Protein AF-A0A955RJG3-F1 (afdb_monomer)

Radius of gyration: 25.92 Å; Cα contacts (8 Å, |Δi|>4): 151; chains: 1; bounding box: 52×35×76 Å

Organism: NCBI:txid2099670

Secondary structure (DSSP, 8-state):
-----------TT-PPPPTT-SIIIIIHHHHHHHHHHHHTTS-----PPPTTEEEETTEEEETTTS--TTSEEEEEEEESS-TTSBPPHHHHHTT-EEEEEEEEETTEE-SSS----SB--S---SPPPP-

Sequence (131 aa):
PEIVVIGWLGNNNNDKMLYGASGMTSAKPWVSEYVQIMGDKIPSTAFTVPDNIISVNGDLAIAGVNVPRYVQTKTALVCVDQPYRLARPIDIAYGKAIEKTYLYFGGRYLGNGSMPTSYCTIPRSGSYPNP

Mean predicted aligned error: 12.7 Å

Foldseek 3Di:
DQDDDDFDDADPVRDDDDPQDDCVRPRVVVSVVVCVVCVVVTDDDDDDDPQQWFADPNDTDGHPPDDDPQKDKDKFWAFPVGNLAGEDPQCVQVVRTDIDIWIDHPNDTGGDDDRRPHHDDDDDDDDRPDD

Solvent-accessible surface area (backbone atoms only — not comparable to full-atom values): 8536 Å² total; per-residue (Å²): 120,91,76,86,86,86,66,83,82,82,49,99,82,73,53,83,67,59,92,82,57,40,65,77,71,44,28,42,57,53,46,51,52,53,47,60,73,47,49,85,77,48,84,87,67,83,83,72,81,59,72,49,57,36,80,54,99,87,45,78,28,41,68,95,77,53,64,61,88,80,51,44,78,45,77,45,51,18,20,70,93,41,77,70,14,27,39,44,74,68,33,48,72,68,68,39,41,40,85,44,80,43,44,30,47,97,91,39,72,57,51,84,76,72,84,51,91,46,64,62,78,80,85,80,88,73,80,76,76,76,132

pLDDT: mean 81.78, std 10.49, range [50.59, 95.56]

Structure (mmCIF, N/CA/C/O backbone):
data_AF-A0A955RJG3-F1
#
_entry.id   AF-A0A955RJG3-F1
#
loop_
_atom_site.group_PDB
_atom_site.id
_atom_site.type_symbol
_atom_site.label_atom_id
_atom_site.label_alt_id
_atom_site.label_comp_id
_atom_site.label_asym_id
_atom_site.label_entity_id
_atom_site.label_seq_id
_atom_site.pdbx_PDB_ins_code
_atom_site.Cartn_x
_atom_site.Cartn_y
_atom_site.Cartn_z
_atom_site.occupancy
_atom_site.B_iso_or_equiv
_atom_site.auth_seq_id
_atom_site.auth_comp_id
_atom_site.auth_asym_id
_atom_site.auth_atom_id
_atom_site.pdbx_PDB_model_num
ATOM 1 N N . PRO A 1 1 ? -2.027 -8.026 6.256 1.00 64.88 1 PRO A N 1
ATOM 2 C CA . PRO A 1 1 ? -2.607 -8.069 7.609 1.00 64.88 1 PRO A CA 1
ATOM 3 C C . PRO A 1 1 ? -3.034 -9.502 7.875 1.00 64.88 1 PRO A C 1
ATOM 5 O O . PRO A 1 1 ? -3.795 -10.070 7.096 1.00 64.88 1 PRO A O 1
ATOM 8 N N . GLU A 1 2 ? -2.478 -10.086 8.923 1.00 79.19 2 GLU A N 1
ATOM 9 C CA . GLU A 1 2 ? -2.515 -11.533 9.136 1.00 79.19 2 GLU A CA 1
ATOM 10 C C . GLU A 1 2 ? -3.716 -11.911 10.006 1.00 79.19 2 GLU A C 1
ATOM 12 O O . GLU A 1 2 ? -4.254 -13.008 9.885 1.00 79.19 2 GLU A O 1
ATOM 17 N N . ILE A 1 3 ? -4.196 -10.960 10.812 1.00 84.62 3 ILE A N 1
ATOM 18 C CA . ILE A 1 3 ? -5.454 -11.040 11.549 1.00 84.62 3 ILE A CA 1
ATOM 19 C C . ILE A 1 3 ? -6.210 -9.720 11.515 1.00 84.62 3 ILE A C 1
ATOM 21 O O . ILE A 1 3 ? -5.628 -8.636 11.503 1.00 84.62 3 ILE A O 1
ATOM 25 N N . VAL A 1 4 ? -7.534 -9.835 11.553 1.00 87.56 4 VAL A N 1
ATOM 26 C CA . VAL A 1 4 ? -8.459 -8.733 11.814 1.00 87.56 4 VAL A CA 1
ATOM 27 C C . VAL A 1 4 ? -9.381 -9.190 12.936 1.00 87.56 4 VAL A C 1
ATOM 29 O O . VAL A 1 4 ? -10.003 -10.246 12.833 1.00 87.56 4 VAL A O 1
ATOM 32 N N . VAL A 1 5 ? -9.453 -8.412 14.014 1.00 90.19 5 VAL A N 1
ATOM 33 C CA . VAL A 1 5 ? -10.280 -8.719 15.187 1.00 90.19 5 VAL A CA 1
ATOM 34 C C . VAL A 1 5 ? -11.333 -7.635 15.329 1.00 90.19 5 VAL A C 1
ATOM 36 O O . VAL A 1 5 ? -11.013 -6.447 15.344 1.00 90.19 5 VAL A O 1
ATOM 39 N N . ILE A 1 6 ? -12.591 -8.052 15.428 1.00 93.38 6 ILE A N 1
ATOM 40 C CA . ILE A 1 6 ? -13.736 -7.159 15.583 1.00 93.38 6 ILE A CA 1
ATOM 41 C C . ILE A 1 6 ? -14.356 -7.438 16.946 1.00 93.38 6 ILE A C 1
ATOM 43 O O . ILE A 1 6 ? -14.728 -8.569 17.245 1.00 93.38 6 ILE A O 1
ATOM 47 N N . GLY A 1 7 ? -14.458 -6.397 17.768 1.00 91.50 7 GLY A N 1
ATOM 48 C CA . GLY A 1 7 ? -15.181 -6.442 19.032 1.00 91.50 7 GLY A CA 1
ATOM 49 C C . GLY A 1 7 ? -16.523 -5.747 18.890 1.00 91.50 7 GLY A C 1
ATOM 50 O O . GLY A 1 7 ? -16.581 -4.594 18.463 1.00 91.50 7 GLY A O 1
ATOM 51 N N . TRP A 1 8 ? -17.587 -6.434 19.286 1.00 91.31 8 TRP A N 1
ATOM 52 C CA . TRP A 1 8 ? -18.910 -5.845 19.432 1.00 91.31 8 TRP A CA 1
ATOM 53 C C . TRP A 1 8 ? -19.350 -5.933 20.889 1.00 91.31 8 TRP A C 1
ATOM 55 O O . TRP A 1 8 ? -19.087 -6.920 21.573 1.00 91.31 8 TRP A O 1
ATOM 65 N N . LEU A 1 9 ? -20.011 -4.880 21.352 1.00 92.25 9 LEU A N 1
ATOM 66 C CA . LEU A 1 9 ? -20.551 -4.772 22.695 1.00 92.25 9 LEU A CA 1
ATOM 67 C C . LEU A 1 9 ? -22.000 -4.313 22.584 1.00 92.25 9 LEU A C 1
ATOM 69 O O . LEU A 1 9 ? -22.268 -3.254 22.016 1.00 92.25 9 LEU A O 1
ATOM 73 N N . GLY A 1 10 ? -22.910 -5.084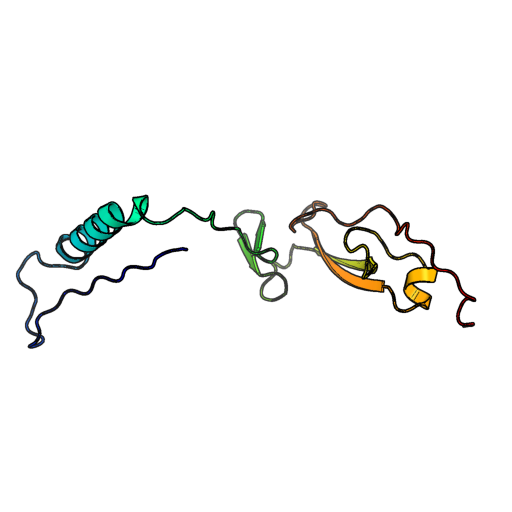 23.164 1.00 92.12 10 GLY A N 1
ATOM 74 C CA . GLY A 1 10 ? -24.320 -4.740 23.234 1.00 92.12 10 GLY A CA 1
ATOM 75 C C . GLY A 1 10 ? -25.093 -5.722 24.102 1.00 92.12 10 GLY A C 1
ATOM 76 O O . GLY A 1 10 ? -24.614 -6.813 24.414 1.00 92.12 10 GLY A O 1
ATOM 77 N N . ASN A 1 11 ? -26.297 -5.319 24.495 1.00 91.88 11 ASN A N 1
ATOM 78 C CA . ASN A 1 11 ? -27.231 -6.189 25.194 1.00 91.88 11 ASN A CA 1
ATOM 79 C C . ASN A 1 11 ? -28.087 -6.951 24.175 1.00 91.88 11 ASN A C 1
ATOM 81 O O . ASN A 1 11 ? -28.578 -6.361 23.214 1.00 91.88 11 ASN A O 1
ATOM 85 N N . ASN A 1 12 ? -28.334 -8.242 24.411 1.00 93.69 12 ASN A N 1
ATOM 86 C CA . ASN A 1 12 ? -29.115 -9.093 23.496 1.00 93.69 12 ASN A CA 1
ATOM 87 C C . ASN A 1 12 ? -30.574 -8.640 23.314 1.00 93.69 12 ASN A C 1
ATOM 89 O O . ASN A 1 12 ? -31.240 -9.056 22.371 1.00 93.69 12 ASN A O 1
ATOM 93 N N . ASN A 1 13 ? -31.078 -7.806 24.222 1.00 95.12 13 ASN A N 1
ATOM 94 C CA . ASN A 1 13 ? -32.429 -7.254 24.201 1.00 95.12 13 ASN A CA 1
ATOM 95 C C . ASN A 1 13 ? -32.490 -5.809 23.668 1.00 95.12 13 ASN A C 1
ATOM 97 O O . ASN A 1 13 ? -33.544 -5.188 23.744 1.00 95.12 13 ASN A O 1
ATOM 101 N N . ASN A 1 14 ? -31.384 -5.276 23.133 1.00 91.25 14 ASN A N 1
ATOM 102 C CA . ASN A 1 14 ? -31.240 -3.882 22.692 1.00 91.25 14 ASN A CA 1
ATOM 103 C C . ASN A 1 14 ? -31.450 -2.826 23.790 1.00 91.25 14 ASN A C 1
ATOM 105 O O . ASN A 1 14 ? -31.600 -1.641 23.480 1.00 91.25 14 ASN A O 1
ATOM 109 N N . ASP A 1 15 ? -31.423 -3.219 25.065 1.00 95.56 15 ASP A N 1
ATOM 110 C CA . ASP A 1 15 ? -31.437 -2.249 26.151 1.00 95.56 15 ASP A CA 1
ATOM 111 C C . ASP A 1 15 ? -30.184 -1.380 26.118 1.00 95.56 15 ASP A C 1
ATOM 113 O O . ASP A 1 15 ? -29.116 -1.766 25.626 1.00 95.56 15 ASP A O 1
ATOM 117 N N . LYS A 1 16 ? -30.309 -0.196 26.717 1.00 92.06 16 LYS A N 1
ATOM 118 C CA . LYS A 1 16 ? -29.189 0.725 26.890 1.00 92.06 16 LYS A CA 1
ATOM 119 C C . LYS A 1 16 ? -28.046 0.031 27.629 1.00 92.06 16 LYS A C 1
ATOM 121 O O . LYS A 1 16 ? -28.256 -0.691 28.602 1.00 92.06 16 LYS A O 1
ATOM 126 N N . MET A 1 17 ? -26.826 0.301 27.181 1.00 93.00 17 MET A N 1
ATOM 127 C CA . MET A 1 17 ? -25.623 -0.121 27.889 1.00 93.00 17 MET A CA 1
ATOM 128 C C . MET A 1 17 ? -25.599 0.457 29.309 1.00 93.00 17 MET A C 1
ATOM 130 O O . MET A 1 17 ? -26.091 1.563 29.551 1.00 93.00 17 MET A O 1
ATOM 134 N N . LEU A 1 18 ? -24.989 -0.282 30.240 1.00 90.00 18 LEU A N 1
ATOM 135 C CA . LEU A 1 18 ? -24.700 0.230 31.578 1.00 90.00 18 LEU A CA 1
ATOM 136 C C . LEU A 1 18 ? -23.860 1.510 31.490 1.00 90.00 18 LEU A C 1
ATOM 138 O O . LEU A 1 18 ? -23.038 1.673 30.585 1.00 90.00 18 LEU A O 1
ATOM 142 N N . TYR A 1 19 ? -24.053 2.417 32.447 1.00 89.19 19 TYR A N 1
ATOM 143 C CA . TYR A 1 19 ? -23.283 3.656 32.505 1.00 89.19 19 TYR A CA 1
ATOM 144 C C . TYR A 1 19 ? -21.777 3.354 32.530 1.00 89.19 19 TYR A C 1
ATOM 146 O O . TYR A 1 19 ? -21.306 2.558 33.339 1.00 89.19 19 TYR A O 1
ATOM 154 N N . GLY A 1 20 ? -21.028 3.979 31.619 1.00 87.19 20 GLY A N 1
ATOM 155 C CA . GLY A 1 20 ? -19.590 3.754 31.457 1.00 87.19 20 GLY A CA 1
ATOM 156 C C . GLY A 1 20 ? -19.207 2.566 30.567 1.00 87.1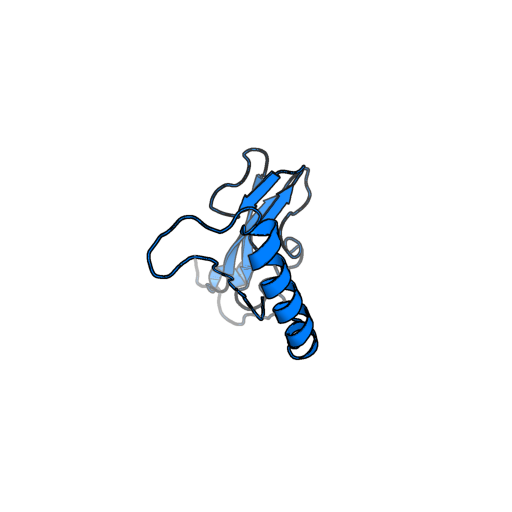9 20 GLY A C 1
ATOM 157 O O . GLY A 1 20 ? -18.031 2.449 30.231 1.00 87.19 20 GLY A O 1
ATOM 158 N N . ALA A 1 21 ? -20.149 1.727 30.123 1.00 90.75 21 ALA A N 1
ATOM 159 C CA . ALA A 1 21 ? -19.884 0.670 29.150 1.00 90.75 21 ALA A CA 1
ATOM 160 C C . ALA A 1 21 ? -19.996 1.221 27.720 1.00 90.75 21 ALA A C 1
ATOM 162 O O . ALA A 1 21 ? -21.057 1.657 27.274 1.00 90.75 21 ALA A O 1
ATOM 163 N N . SER A 1 22 ? -18.878 1.226 26.997 1.00 89.50 22 SER A N 1
ATOM 164 C CA . SER A 1 22 ? -18.793 1.768 25.641 1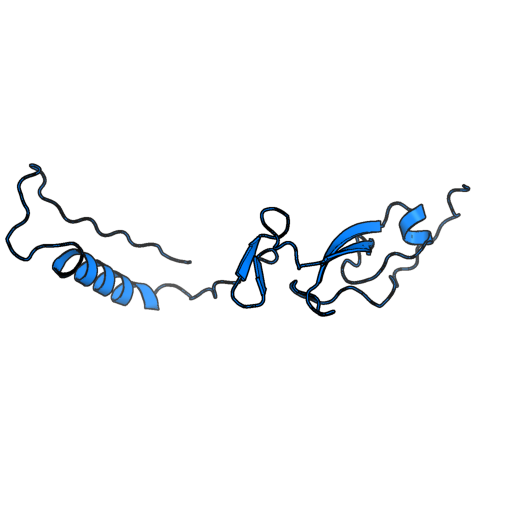.00 89.50 22 SER A CA 1
ATOM 165 C C . SER A 1 22 ? -17.795 0.984 24.798 1.00 89.50 22 SER A C 1
ATOM 167 O O . SER A 1 22 ? -16.993 0.196 25.310 1.00 89.50 22 SER A O 1
ATOM 169 N N . GLY A 1 23 ? -17.772 1.262 23.493 1.00 90.81 23 GLY A N 1
ATOM 170 C CA . GLY A 1 23 ? -16.716 0.748 22.623 1.00 90.81 23 GLY A CA 1
ATOM 171 C C . GLY A 1 23 ? -15.314 1.115 23.128 1.00 90.81 23 GLY A C 1
ATOM 172 O O . GLY A 1 23 ? -14.385 0.321 23.011 1.00 90.81 23 GLY A O 1
ATOM 173 N N . MET A 1 24 ? -15.169 2.282 23.762 1.00 90.06 24 MET A N 1
ATOM 174 C CA . MET A 1 24 ? -13.877 2.789 24.210 1.00 90.06 24 MET A CA 1
ATOM 175 C C . MET A 1 24 ? -13.387 2.152 25.511 1.00 90.06 24 MET A C 1
ATOM 177 O O . MET A 1 24 ? -12.204 1.856 25.655 1.00 90.06 24 MET A O 1
ATOM 181 N N . THR A 1 25 ? -14.304 1.951 26.450 1.00 93.06 25 THR A N 1
ATOM 182 C CA . THR A 1 25 ? -14.018 1.520 27.825 1.00 93.06 25 THR A CA 1
ATOM 183 C C . THR A 1 25 ? -14.192 0.022 28.040 1.00 93.06 25 THR A C 1
ATOM 185 O O . THR A 1 25 ? -13.711 -0.493 29.042 1.00 93.06 25 THR A O 1
ATOM 188 N N . SER A 1 26 ? -14.857 -0.686 27.124 1.00 92.25 26 SER A N 1
ATOM 189 C CA . SER A 1 26 ? -15.143 -2.118 27.284 1.00 92.25 26 SER A CA 1
ATOM 190 C C . SER A 1 26 ? -14.733 -2.933 26.059 1.00 92.25 26 SER A C 1
ATOM 192 O O . SER A 1 26 ? -13.932 -3.855 26.191 1.00 92.25 26 SER A O 1
ATOM 194 N N . ALA A 1 27 ? -15.192 -2.570 24.854 1.00 93.56 27 ALA A N 1
ATOM 195 C CA . ALA A 1 27 ? -14.860 -3.350 23.656 1.00 93.56 27 ALA A CA 1
ATOM 196 C C . ALA A 1 27 ? -13.371 -3.245 23.287 1.00 93.56 27 ALA A C 1
ATOM 198 O O . ALA A 1 27 ? -12.726 -4.262 23.038 1.00 93.56 27 ALA A O 1
ATOM 199 N N . LYS A 1 28 ? -12.794 -2.032 23.287 1.00 94.25 28 LYS A N 1
ATOM 200 C CA . LYS A 1 28 ? -11.373 -1.843 22.960 1.00 94.25 28 LYS A CA 1
ATOM 201 C C . LYS A 1 28 ? -10.447 -2.604 23.911 1.00 94.25 28 LYS A C 1
ATOM 203 O O . LYS A 1 28 ? -9.574 -3.281 23.375 1.00 94.25 28 LYS A O 1
ATOM 208 N N . PRO A 1 29 ? -10.561 -2.513 25.253 1.00 95.06 29 PRO A N 1
ATOM 209 C CA . PRO A 1 29 ? -9.688 -3.274 26.146 1.00 95.06 29 PRO A CA 1
ATOM 210 C C . PRO A 1 29 ? -9.708 -4.771 25.847 1.00 95.06 29 PRO A C 1
ATOM 212 O O . PRO A 1 29 ? -8.645 -5.357 25.684 1.00 95.06 29 PRO A O 1
ATOM 215 N N . TRP A 1 30 ? -10.897 -5.348 25.645 1.00 93.75 30 TRP A N 1
ATOM 216 C CA . TRP A 1 30 ? -11.038 -6.765 25.314 1.00 93.75 30 TRP A CA 1
ATOM 217 C C . TRP A 1 30 ? -10.372 -7.129 23.979 1.00 93.75 30 TRP A C 1
ATOM 219 O O . TRP A 1 30 ? -9.575 -8.062 23.913 1.00 93.75 30 TRP A O 1
ATOM 229 N N . VAL A 1 31 ? -10.634 -6.359 22.913 1.00 95.12 31 VAL A N 1
ATOM 230 C CA . VAL A 1 31 ? -9.988 -6.575 21.603 1.00 95.12 31 VAL A CA 1
ATOM 231 C C . VAL A 1 31 ? -8.473 -6.410 21.712 1.00 95.12 31 VAL A C 1
ATOM 233 O O . VAL A 1 31 ? -7.728 -7.172 21.103 1.00 95.12 31 VAL A O 1
ATOM 236 N N . SER A 1 32 ? -8.011 -5.429 22.488 1.00 93.25 32 SER A N 1
ATOM 237 C CA . SER A 1 32 ? -6.582 -5.149 22.665 1.00 93.25 32 SER A CA 1
ATOM 238 C C . SER A 1 32 ? -5.880 -6.303 23.375 1.00 93.25 32 SER A C 1
ATOM 240 O O . SER A 1 32 ? -4.824 -6.733 22.924 1.00 93.25 32 SER A O 1
ATOM 242 N N . GLU A 1 33 ? -6.480 -6.832 24.442 1.00 94.44 33 GLU A N 1
ATOM 243 C CA . GLU A 1 33 ? -5.971 -7.993 25.176 1.00 94.44 33 GLU A CA 1
ATOM 244 C C . GLU A 1 33 ? -5.939 -9.241 24.286 1.00 94.44 33 GLU A C 1
ATOM 246 O O . GLU A 1 33 ? -4.917 -9.922 24.202 1.00 94.44 33 GLU A O 1
ATOM 251 N N . TYR A 1 34 ? -7.011 -9.498 23.532 1.00 92.75 34 TYR A N 1
ATOM 252 C CA . TYR A 1 34 ? -7.046 -10.605 22.578 1.00 92.75 34 TYR A CA 1
ATOM 253 C C . TYR A 1 34 ? -5.928 -10.495 21.529 1.00 92.75 34 TYR A C 1
ATOM 255 O O . TYR A 1 34 ? -5.218 -11.468 21.268 1.00 92.75 34 TYR A O 1
ATOM 263 N N . VAL A 1 35 ? -5.741 -9.309 20.938 1.00 92.00 35 VAL A N 1
ATOM 264 C CA . VAL A 1 35 ? -4.679 -9.067 19.949 1.00 92.00 35 VAL A CA 1
ATOM 265 C C . VAL A 1 35 ? -3.293 -9.220 20.576 1.00 92.00 35 VAL A C 1
ATOM 267 O O . VAL A 1 35 ? -2.419 -9.777 19.924 1.00 92.00 35 VAL A O 1
ATOM 270 N N . GLN A 1 36 ? -3.081 -8.807 21.829 1.00 90.50 36 GLN A N 1
ATOM 271 C CA . GLN A 1 36 ? -1.812 -9.034 22.535 1.00 90.50 36 GLN A CA 1
ATOM 272 C C . GLN A 1 36 ? -1.522 -10.527 22.730 1.00 90.50 36 GLN A C 1
ATOM 274 O O . GLN A 1 36 ? -0.416 -10.976 22.454 1.00 90.50 36 GLN A O 1
ATOM 279 N N . ILE A 1 37 ? -2.520 -11.316 23.140 1.00 90.94 37 ILE A N 1
ATOM 280 C CA . ILE A 1 37 ? -2.365 -12.765 23.360 1.00 90.94 37 ILE A CA 1
ATOM 281 C C . ILE A 1 37 ? -2.085 -13.514 22.049 1.00 90.94 37 ILE A C 1
ATOM 283 O O . ILE A 1 37 ? -1.377 -14.527 22.036 1.00 90.94 37 ILE A O 1
ATOM 287 N N . MET A 1 38 ? -2.687 -13.059 20.951 1.00 90.06 38 MET A N 1
ATOM 288 C CA . MET A 1 38 ? -2.603 -13.728 19.652 1.00 90.06 38 MET A CA 1
ATOM 289 C C . MET A 1 38 ? -1.486 -13.197 18.754 1.00 90.06 38 MET A C 1
ATOM 291 O O . MET A 1 38 ? -1.039 -13.934 17.879 1.00 90.06 38 MET A O 1
ATOM 295 N N . GLY A 1 39 ? -1.028 -11.962 18.961 1.00 83.94 39 GLY A N 1
ATOM 296 C CA . GLY A 1 39 ? -0.083 -11.274 18.082 1.00 83.94 39 GLY A CA 1
ATOM 297 C C . GLY A 1 39 ? 1.236 -12.022 17.920 1.00 83.94 39 GLY A C 1
ATOM 298 O O . GLY A 1 39 ? 1.680 -12.237 16.798 1.00 83.94 39 GLY A O 1
ATOM 299 N N . ASP A 1 40 ? 1.794 -12.529 19.019 1.00 82.44 40 ASP A N 1
ATOM 300 C CA . ASP A 1 40 ? 3.073 -13.253 19.000 1.00 82.44 40 ASP A CA 1
ATOM 301 C C . ASP A 1 40 ? 2.964 -14.668 18.409 1.00 82.44 40 ASP A C 1
ATOM 303 O O . ASP A 1 40 ? 3.970 -15.315 18.119 1.00 82.44 40 ASP A O 1
ATOM 307 N N . LYS A 1 41 ? 1.740 -15.175 18.220 1.00 88.25 41 LYS A N 1
ATOM 308 C CA . LYS A 1 41 ? 1.493 -16.517 17.672 1.00 88.25 41 LYS A CA 1
ATOM 309 C C . LYS A 1 41 ? 1.428 -16.532 16.148 1.00 88.25 41 LYS A C 1
ATOM 311 O O . LYS A 1 41 ? 1.327 -17.608 15.561 1.00 88.25 41 LYS A O 1
ATOM 316 N N . ILE A 1 42 ? 1.435 -15.365 15.508 1.00 84.69 42 ILE A N 1
ATOM 317 C CA . ILE A 1 42 ? 1.189 -15.221 14.076 1.00 84.69 42 ILE A CA 1
ATOM 318 C C . ILE A 1 42 ? 2.397 -14.519 13.457 1.00 84.69 42 ILE A C 1
ATOM 320 O O . ILE A 1 42 ? 2.684 -13.381 13.826 1.00 84.69 42 ILE A O 1
ATOM 324 N N . PRO A 1 43 ? 3.126 -15.176 12.534 1.00 84.69 43 PRO A N 1
ATOM 325 C CA . PRO A 1 43 ? 4.281 -14.570 11.887 1.00 84.69 43 PRO A CA 1
ATOM 326 C C . PRO A 1 43 ? 3.914 -13.237 11.239 1.00 84.69 43 PRO A C 1
ATOM 328 O O . PRO A 1 43 ? 2.954 -13.157 10.472 1.00 84.69 43 PRO A O 1
ATOM 331 N N . SER A 1 44 ? 4.688 -12.194 11.530 1.00 81.38 44 SER A N 1
ATOM 332 C CA . SER A 1 44 ? 4.440 -10.875 10.964 1.00 81.38 44 SER A CA 1
ATOM 333 C C . SER A 1 44 ? 4.784 -10.862 9.476 1.00 81.38 44 SER A C 1
ATOM 335 O O . SER A 1 44 ? 5.872 -11.262 9.060 1.00 81.38 44 SER A O 1
ATOM 337 N N . THR A 1 45 ? 3.852 -10.372 8.660 1.00 82.50 45 THR A N 1
ATOM 338 C CA . THR A 1 45 ? 4.139 -10.020 7.268 1.00 82.50 45 THR A CA 1
ATOM 339 C C . THR A 1 45 ? 4.096 -8.506 7.160 1.00 82.50 45 THR A C 1
ATOM 341 O O . THR A 1 45 ? 3.113 -7.867 7.534 1.00 82.50 45 THR A O 1
ATOM 344 N N . ALA A 1 46 ? 5.186 -7.905 6.682 1.00 79.88 46 ALA A N 1
ATOM 345 C CA . ALA A 1 46 ? 5.229 -6.463 6.500 1.00 79.88 46 ALA A CA 1
ATOM 346 C C . ALA A 1 46 ? 4.142 -6.037 5.505 1.00 79.88 46 ALA A C 1
ATOM 348 O O . ALA A 1 46 ? 4.031 -6.596 4.412 1.00 79.88 46 ALA A O 1
ATOM 349 N N . PHE A 1 47 ? 3.348 -5.029 5.871 1.00 80.62 47 PHE A N 1
ATOM 350 C CA . PHE A 1 47 ? 2.392 -4.450 4.940 1.00 80.62 47 PHE A CA 1
ATOM 351 C C . PHE A 1 47 ? 3.160 -3.681 3.864 1.00 80.62 47 PHE A C 1
ATOM 353 O O . PHE A 1 47 ? 3.717 -2.614 4.123 1.00 80.62 47 PHE A O 1
ATOM 360 N N . THR A 1 48 ? 3.223 -4.236 2.657 1.00 77.12 48 THR A N 1
ATOM 361 C CA . THR A 1 48 ? 3.857 -3.572 1.521 1.00 77.12 48 THR A CA 1
ATOM 362 C C . THR A 1 48 ? 2.882 -2.599 0.885 1.00 77.12 48 THR A C 1
ATOM 364 O O . THR A 1 48 ? 1.737 -2.953 0.597 1.00 77.12 48 THR A O 1
ATOM 367 N N . VAL A 1 49 ? 3.353 -1.382 0.622 1.00 70.06 49 VAL A N 1
ATOM 368 C CA . VAL A 1 49 ? 2.608 -0.419 -0.187 1.00 70.06 49 VAL A CA 1
ATOM 369 C C . VAL A 1 49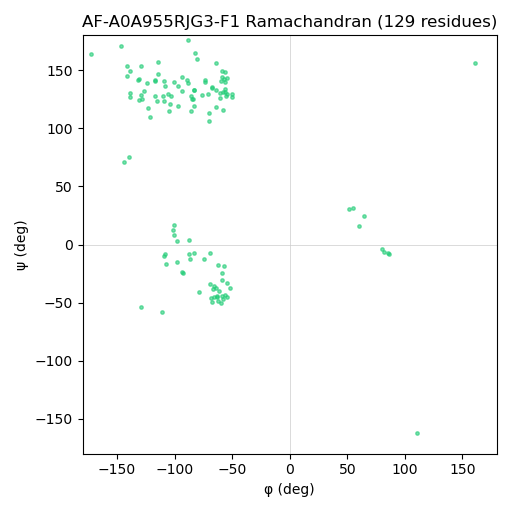 ? 2.399 -1.026 -1.582 1.00 70.06 49 VAL A C 1
ATOM 371 O O . VAL A 1 49 ? 3.381 -1.443 -2.197 1.00 70.06 49 VAL A O 1
ATOM 374 N N . PRO A 1 50 ? 1.157 -1.105 -2.088 1.00 73.00 50 PRO A N 1
ATOM 375 C CA . PRO A 1 50 ? 0.910 -1.568 -3.449 1.00 73.00 50 PRO A CA 1
ATOM 376 C C . PRO A 1 50 ? 1.627 -0.683 -4.477 1.00 73.00 50 PRO A C 1
ATOM 378 O O . PRO A 1 50 ? 1.658 0.536 -4.317 1.00 73.00 50 PRO A O 1
ATOM 381 N N . ASP A 1 51 ? 2.122 -1.272 -5.571 1.00 71.06 51 ASP A N 1
ATOM 382 C CA . ASP A 1 51 ? 2.955 -0.585 -6.581 1.00 71.06 51 ASP A CA 1
ATOM 383 C C . ASP A 1 51 ? 2.307 0.654 -7.227 1.00 71.06 51 ASP A C 1
ATOM 385 O O . ASP A 1 51 ? 2.996 1.500 -7.796 1.00 71.06 51 ASP A O 1
ATOM 389 N N . ASN A 1 52 ? 0.981 0.771 -7.131 1.00 71.69 52 ASN A N 1
ATOM 390 C CA . ASN A 1 52 ? 0.195 1.843 -7.733 1.00 71.69 52 ASN A CA 1
ATOM 391 C C . ASN A 1 52 ? -0.153 2.977 -6.757 1.00 71.69 52 ASN A C 1
ATOM 393 O O . ASN A 1 52 ? -0.880 3.889 -7.146 1.00 71.69 52 ASN A O 1
ATOM 397 N N . ILE A 1 53 ? 0.319 2.940 -5.508 1.00 74.38 53 ILE A N 1
ATOM 398 C CA . ILE A 1 53 ? 0.132 4.055 -4.574 1.00 74.38 53 ILE A CA 1
ATOM 399 C C . ILE A 1 53 ? 1.239 5.086 -4.779 1.00 74.38 53 ILE A C 1
ATOM 401 O O . ILE A 1 53 ? 2.427 4.785 -4.695 1.00 74.3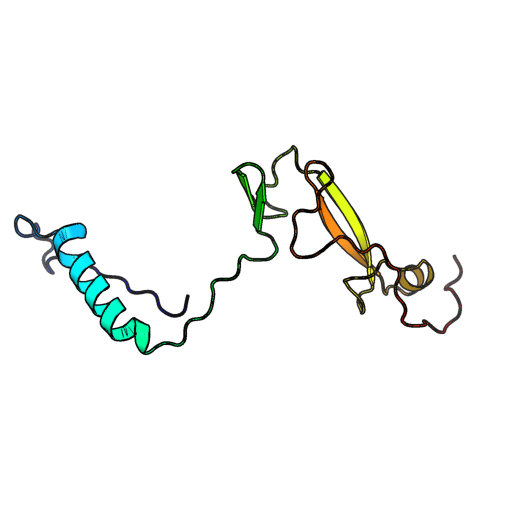8 53 ILE A O 1
ATOM 405 N N . ILE A 1 54 ? 0.829 6.325 -5.020 1.00 74.31 54 ILE A N 1
ATOM 406 C CA . ILE A 1 54 ? 1.693 7.481 -5.225 1.00 74.31 54 ILE A CA 1
ATOM 407 C C . ILE A 1 54 ? 1.539 8.384 -4.007 1.00 74.31 54 ILE A C 1
ATOM 409 O O . ILE A 1 54 ? 0.421 8.758 -3.659 1.00 74.31 54 ILE A O 1
ATOM 413 N N . SER A 1 55 ? 2.657 8.760 -3.389 1.00 74.25 55 SER A N 1
ATOM 414 C CA . SER A 1 55 ? 2.693 9.756 -2.318 1.00 74.25 55 SER A CA 1
ATOM 415 C C . SER A 1 55 ? 3.609 10.899 -2.733 1.00 74.25 55 SER A C 1
ATOM 417 O O . SER A 1 55 ? 4.825 10.716 -2.814 1.00 74.25 55 SER A O 1
ATOM 419 N N . VAL A 1 56 ? 3.046 12.075 -3.007 1.00 74.50 56 VAL A N 1
ATOM 420 C CA . VAL A 1 56 ? 3.805 13.255 -3.450 1.00 74.50 56 VAL A CA 1
ATOM 421 C C . VAL A 1 56 ? 3.280 14.496 -2.755 1.00 74.50 56 VAL A C 1
ATOM 423 O O . VAL A 1 56 ? 2.092 14.766 -2.805 1.00 74.50 56 VAL A O 1
ATOM 426 N N . ASN A 1 57 ? 4.169 15.266 -2.121 1.00 71.62 57 ASN A N 1
ATOM 427 C CA . ASN A 1 57 ? 3.824 16.519 -1.434 1.00 71.62 57 ASN A CA 1
ATOM 428 C C . ASN A 1 57 ? 2.660 16.411 -0.427 1.00 71.62 57 ASN A C 1
ATOM 430 O O . ASN A 1 57 ? 1.941 17.378 -0.206 1.00 71.62 57 ASN A O 1
ATOM 434 N N . GLY A 1 58 ? 2.490 15.246 0.203 1.00 74.00 58 GLY A N 1
ATOM 435 C CA . GLY A 1 58 ? 1.390 14.989 1.138 1.00 74.00 58 GLY A CA 1
ATOM 436 C C . GLY A 1 58 ? 0.095 14.507 0.478 1.00 74.00 58 GLY A C 1
ATOM 437 O O . GLY A 1 58 ? -0.795 14.054 1.192 1.00 74.00 58 GLY A O 1
ATOM 438 N N . ASP A 1 59 ? 0.012 14.514 -0.855 1.00 72.00 59 ASP A N 1
ATOM 439 C CA . ASP A 1 59 ? -1.100 13.918 -1.588 1.00 72.00 59 ASP A CA 1
ATOM 440 C C . ASP A 1 59 ? -0.878 12.413 -1.764 1.00 72.00 59 ASP A C 1
ATOM 442 O O . ASP A 1 59 ? 0.197 11.965 -2.178 1.00 72.00 59 ASP A O 1
ATOM 446 N N . LEU A 1 60 ? -1.929 11.640 -1.481 1.00 74.00 60 LEU A N 1
ATOM 447 C CA . LEU A 1 60 ? -2.005 10.205 -1.738 1.00 74.00 60 LEU A CA 1
ATOM 448 C C . LEU A 1 60 ? -2.915 9.944 -2.933 1.00 74.00 60 LEU A C 1
ATOM 450 O O . LEU A 1 60 ? -4.050 10.417 -2.986 1.00 74.00 60 LEU A O 1
ATOM 454 N N . ALA A 1 61 ? -2.421 9.159 -3.879 1.00 74.12 61 ALA A N 1
ATOM 455 C CA . ALA A 1 61 ? -3.114 8.869 -5.120 1.00 74.12 61 ALA A CA 1
ATOM 456 C C . ALA A 1 61 ? -2.934 7.415 -5.549 1.00 74.12 61 ALA A C 1
ATOM 458 O O . ALA A 1 61 ? -1.932 6.776 -5.236 1.00 74.12 61 ALA A O 1
ATOM 459 N N . ILE A 1 62 ? -3.906 6.910 -6.309 1.00 75.62 62 ILE A N 1
ATOM 460 C CA . ILE A 1 62 ? -3.820 5.611 -6.978 1.00 75.62 62 ILE A CA 1
ATOM 461 C C . ILE A 1 62 ? -3.549 5.876 -8.459 1.00 75.62 62 ILE A C 1
ATOM 463 O O . ILE A 1 62 ? -4.342 6.550 -9.130 1.00 75.62 62 ILE A O 1
ATOM 467 N N . ALA A 1 63 ? -2.434 5.348 -8.964 1.00 71.62 63 ALA A N 1
ATOM 468 C CA . ALA A 1 63 ? -2.072 5.390 -10.373 1.00 71.62 63 ALA A CA 1
ATOM 469 C C . ALA A 1 63 ? -3.242 4.898 -11.240 1.00 71.62 63 ALA A C 1
ATOM 471 O O . ALA A 1 63 ? -3.792 3.826 -11.001 1.00 71.62 63 ALA A O 1
ATOM 472 N N . GLY A 1 64 ? -3.636 5.699 -12.232 1.00 67.81 64 GLY A N 1
ATOM 473 C CA . GLY A 1 64 ? -4.729 5.372 -13.155 1.00 67.81 64 GLY A CA 1
ATOM 474 C C . GLY A 1 64 ? -6.150 5.662 -12.653 1.00 67.81 64 GLY A C 1
ATOM 475 O O . GLY A 1 64 ? -7.074 5.559 -13.451 1.00 67.81 64 GLY A O 1
ATOM 476 N N . VAL A 1 65 ? -6.345 6.060 -11.388 1.00 74.38 65 VAL A N 1
ATOM 477 C CA . VAL A 1 65 ? -7.676 6.424 -10.855 1.00 74.38 65 VAL A CA 1
ATOM 478 C C . VAL A 1 65 ? -7.765 7.916 -10.561 1.00 74.38 65 VAL A C 1
ATOM 480 O O . VAL A 1 65 ? -8.618 8.609 -11.105 1.00 74.38 65 VAL A O 1
ATOM 483 N N . ASN A 1 66 ? -6.885 8.421 -9.696 1.00 71.94 66 ASN A N 1
ATOM 484 C CA . ASN A 1 66 ? -6.941 9.806 -9.239 1.00 71.94 66 ASN A CA 1
ATOM 485 C C . ASN A 1 66 ? -5.527 10.346 -9.051 1.00 71.94 66 ASN A C 1
ATOM 487 O O . ASN A 1 66 ? -5.037 10.488 -7.935 1.00 71.94 66 ASN A O 1
ATOM 491 N N . VAL A 1 67 ? -4.844 10.557 -10.171 1.00 73.69 67 VAL A N 1
ATOM 492 C CA . VAL A 1 67 ? -3.484 11.091 -10.188 1.00 73.69 67 VAL A CA 1
ATOM 493 C C . VAL A 1 67 ? -3.563 12.626 -10.161 1.00 73.69 67 VAL A C 1
ATOM 495 O O . VAL A 1 67 ? -4.275 13.195 -10.994 1.00 73.69 67 VAL A O 1
ATOM 498 N N . PRO A 1 68 ? -2.862 13.323 -9.243 1.00 75.88 68 PRO A N 1
ATOM 499 C CA . PRO A 1 68 ? -2.884 14.779 -9.182 1.00 75.88 68 PRO A CA 1
ATOM 500 C C . PRO A 1 68 ? -2.437 15.399 -10.508 1.00 75.88 68 PRO A C 1
ATOM 502 O O . PRO A 1 68 ? -1.497 14.920 -11.138 1.00 75.88 68 PRO A O 1
ATOM 505 N N . ARG A 1 69 ? -3.068 16.505 -10.922 1.00 80.81 69 ARG A N 1
ATOM 506 C CA . ARG A 1 69 ? -2.835 17.130 -12.244 1.00 80.81 69 ARG A CA 1
ATOM 507 C C . ARG A 1 69 ? -1.386 17.550 -12.505 1.00 80.81 69 ARG A C 1
ATOM 509 O O . ARG A 1 69 ? -0.990 17.690 -13.655 1.00 80.81 69 ARG A O 1
ATOM 516 N N . TYR A 1 70 ? -0.618 17.797 -11.451 1.00 80.69 70 TYR A N 1
ATOM 517 C CA . TYR A 1 70 ? 0.782 18.202 -11.543 1.00 80.69 70 TYR A CA 1
ATOM 518 C C . TYR A 1 70 ? 1.746 17.012 -11.718 1.00 80.69 70 TYR A C 1
ATOM 520 O O . TYR A 1 70 ? 2.944 17.219 -11.917 1.00 80.69 70 TYR A O 1
ATOM 528 N N . VAL A 1 71 ? 1.255 15.770 -11.624 1.00 80.25 71 VAL A N 1
ATOM 529 C CA . VAL A 1 71 ? 2.030 14.558 -11.904 1.00 80.25 71 VAL A CA 1
ATOM 530 C C . VAL A 1 71 ? 1.997 14.295 -13.406 1.00 80.25 71 VAL A C 1
ATOM 532 O O . VAL A 1 71 ? 0.939 14.200 -14.022 1.00 80.25 71 VAL A O 1
ATOM 535 N N . GLN A 1 72 ? 3.175 14.167 -14.001 1.00 81.31 72 GLN A N 1
ATOM 536 C CA . GLN A 1 72 ? 3.344 13.888 -15.421 1.00 81.31 72 GLN A CA 1
ATOM 537 C C . GLN A 1 72 ? 3.366 12.380 -15.667 1.00 81.31 72 GLN A C 1
ATOM 539 O O . GLN A 1 72 ? 3.977 11.627 -14.909 1.00 81.31 72 GLN A O 1
ATOM 544 N N . THR A 1 73 ? 2.756 11.935 -16.760 1.00 80.00 73 THR A N 1
ATOM 545 C CA . THR A 1 73 ? 2.869 10.561 -17.255 1.00 80.00 73 THR A CA 1
ATOM 546 C C . THR A 1 73 ? 3.873 10.513 -18.406 1.00 80.00 73 THR A C 1
ATOM 548 O O . THR A 1 73 ? 3.919 11.404 -19.253 1.00 80.00 73 THR A O 1
ATOM 551 N N . LYS A 1 74 ? 4.696 9.467 -18.452 1.00 81.56 74 LYS A N 1
ATOM 552 C CA . LYS A 1 74 ? 5.529 9.129 -19.610 1.00 81.56 74 LYS A CA 1
ATOM 553 C C . LYS A 1 74 ? 5.314 7.670 -19.952 1.00 81.56 74 LYS A C 1
ATOM 555 O O . LYS A 1 74 ? 5.431 6.825 -19.071 1.00 81.56 74 LYS A O 1
ATOM 560 N N . THR A 1 75 ? 5.013 7.367 -21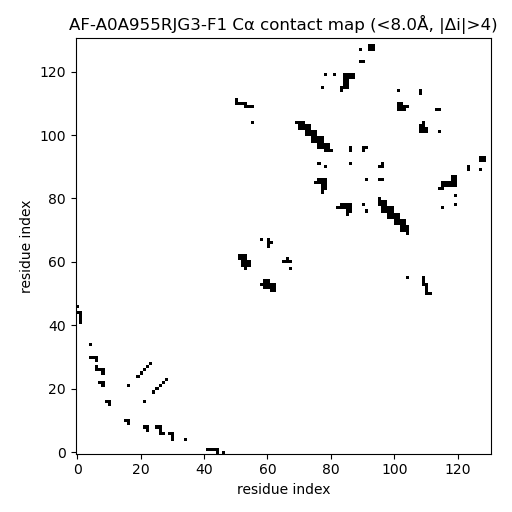.203 1.00 84.31 75 THR A N 1
ATOM 561 C CA . THR A 1 75 ? 4.929 5.983 -21.667 1.00 84.31 75 THR A CA 1
ATOM 562 C C . THR A 1 75 ? 6.265 5.553 -22.256 1.00 84.31 75 THR A C 1
ATOM 564 O O . THR A 1 75 ? 6.997 6.355 -22.840 1.00 84.31 75 THR A O 1
ATOM 567 N N . ALA A 1 76 ? 6.624 4.290 -22.052 1.00 86.50 76 ALA A N 1
ATOM 568 C CA . ALA A 1 76 ? 7.781 3.685 -22.689 1.00 86.50 76 ALA A CA 1
ATOM 569 C C . ALA A 1 76 ? 7.477 2.244 -23.086 1.00 86.50 76 ALA A C 1
ATOM 571 O O . ALA A 1 76 ? 6.773 1.523 -22.377 1.00 86.50 76 ALA A O 1
ATOM 572 N N . LEU A 1 77 ? 8.043 1.824 -24.214 1.00 89.81 77 LEU A N 1
ATOM 573 C CA . LEU A 1 77 ? 7.996 0.440 -24.659 1.00 89.81 77 LEU A CA 1
ATOM 574 C C . LEU A 1 77 ? 9.113 -0.337 -23.960 1.00 89.81 77 LEU A C 1
ATOM 576 O O . LEU A 1 77 ? 10.295 -0.026 -24.122 1.00 89.81 77 LEU A O 1
ATOM 580 N N . VAL A 1 78 ? 8.739 -1.348 -23.183 1.00 90.94 78 VAL A N 1
ATOM 581 C CA . VAL A 1 78 ? 9.668 -2.257 -22.497 1.00 90.94 78 VAL A CA 1
ATOM 582 C C . VAL A 1 78 ? 9.534 -3.665 -23.046 1.00 90.94 78 VAL A C 1
ATOM 584 O O . VAL A 1 78 ? 8.504 -4.014 -23.615 1.00 90.94 78 VAL A O 1
ATOM 587 N N . CYS A 1 79 ? 10.562 -4.495 -22.896 1.00 90.06 79 CYS A N 1
ATOM 588 C CA . CYS A 1 79 ? 10.433 -5.884 -23.324 1.00 90.06 79 CYS A CA 1
ATOM 589 C C . CYS A 1 79 ? 9.547 -6.684 -22.377 1.00 90.06 79 CYS A C 1
ATOM 591 O O . CYS A 1 79 ? 9.696 -6.594 -21.160 1.00 90.06 79 CYS A O 1
ATOM 593 N N . VAL A 1 80 ? 8.718 -7.556 -22.950 1.00 88.31 80 VAL A N 1
ATOM 594 C CA . VAL A 1 80 ? 7.889 -8.511 -22.195 1.00 88.31 80 VAL A CA 1
ATOM 595 C C . VAL A 1 80 ? 8.757 -9.385 -21.278 1.00 88.31 80 VAL A C 1
ATOM 597 O O . VAL A 1 80 ? 8.454 -9.544 -20.100 1.00 88.31 80 VAL A O 1
ATOM 600 N N . ASP A 1 81 ? 9.890 -9.870 -21.795 1.00 86.44 81 ASP A N 1
ATOM 601 C CA . ASP A 1 81 ? 10.786 -10.791 -21.076 1.00 86.44 81 ASP A CA 1
ATOM 602 C C . ASP A 1 81 ? 11.820 -10.063 -20.184 1.00 86.44 81 ASP A C 1
ATOM 604 O O . ASP A 1 81 ? 12.513 -10.685 -19.380 1.00 86.44 81 ASP A O 1
ATOM 608 N N . GLN A 1 82 ? 11.968 -8.741 -20.341 1.00 84.88 82 GLN A N 1
ATOM 609 C CA . GLN A 1 82 ? 12.889 -7.897 -19.567 1.00 84.88 82 GLN A CA 1
ATOM 610 C C . GLN A 1 82 ? 12.196 -6.565 -19.217 1.00 84.88 82 GLN A C 1
ATOM 612 O O . GLN A 1 82 ? 12.522 -5.531 -19.804 1.00 84.88 82 GLN A O 1
ATOM 617 N N . PRO A 1 83 ? 11.258 -6.554 -18.248 1.00 81.44 83 PRO A N 1
ATOM 618 C CA . PRO A 1 83 ? 10.365 -5.413 -17.988 1.00 81.44 83 PRO A CA 1
ATOM 619 C C . PRO A 1 83 ? 11.068 -4.174 -17.405 1.00 81.44 83 PRO A C 1
ATOM 621 O O . PRO A 1 83 ? 10.461 -3.114 -17.251 1.00 81.44 83 PRO A O 1
ATOM 624 N N . TYR A 1 84 ? 12.350 -4.307 -17.069 1.00 83.44 84 TYR A N 1
ATOM 625 C CA . TYR A 1 84 ? 13.243 -3.250 -16.592 1.00 83.44 84 TYR A CA 1
ATOM 626 C C . TYR A 1 84 ? 14.193 -2.735 -17.691 1.00 83.44 84 TYR A C 1
ATOM 628 O O . TYR A 1 84 ? 15.157 -2.032 -17.390 1.00 83.44 84 TYR A O 1
ATOM 636 N N . ARG A 1 85 ? 13.946 -3.083 -18.963 1.00 88.19 85 ARG A N 1
ATOM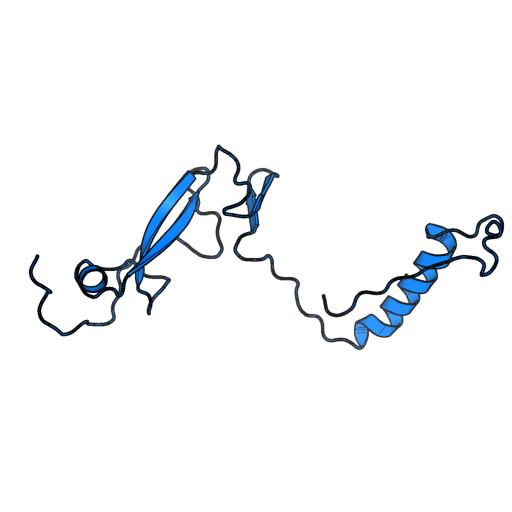 637 C CA . ARG A 1 85 ? 14.734 -2.659 -20.131 1.00 88.19 85 ARG A CA 1
ATOM 638 C C . ARG A 1 85 ? 13.834 -2.119 -21.243 1.00 88.19 85 ARG A C 1
ATOM 640 O O . ARG A 1 85 ? 12.752 -2.647 -21.486 1.00 88.19 85 ARG A O 1
ATOM 647 N N . LEU A 1 86 ? 14.305 -1.079 -21.928 1.00 89.38 86 LEU A N 1
ATOM 648 C CA . LEU A 1 86 ? 13.646 -0.494 -23.095 1.00 89.38 86 LEU A CA 1
ATOM 649 C C . LEU A 1 86 ? 13.671 -1.475 -24.270 1.00 89.38 86 LEU A C 1
ATOM 651 O O . LEU A 1 86 ? 14.708 -2.076 -24.570 1.00 89.38 86 LEU A O 1
ATOM 655 N N . ALA A 1 87 ? 12.539 -1.603 -24.956 1.00 90.94 87 ALA A N 1
ATOM 656 C CA . ALA A 1 87 ? 12.436 -2.398 -26.168 1.00 90.94 87 ALA A CA 1
ATOM 657 C C . ALA A 1 87 ? 13.248 -1.755 -27.301 1.00 90.94 87 ALA A C 1
ATO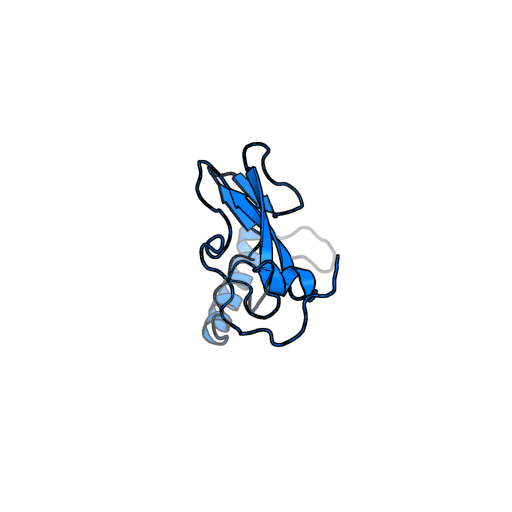M 659 O O . ALA A 1 87 ? 13.188 -0.545 -27.524 1.00 90.94 87 ALA A O 1
ATOM 660 N N . ARG A 1 88 ? 14.017 -2.567 -28.032 1.00 89.62 88 ARG A N 1
ATOM 661 C CA . ARG A 1 88 ? 14.686 -2.123 -29.264 1.00 89.62 88 ARG A CA 1
ATOM 662 C C . ARG A 1 88 ? 13.700 -2.191 -30.435 1.00 89.62 88 ARG A C 1
ATOM 664 O O . ARG A 1 88 ? 12.716 -2.925 -30.344 1.00 89.62 88 ARG A O 1
ATOM 671 N N . PRO A 1 89 ? 13.996 -1.552 -31.581 1.00 88.94 89 PRO A N 1
ATOM 672 C CA . PRO A 1 89 ? 13.159 -1.664 -32.777 1.00 88.94 89 PRO A CA 1
ATOM 673 C C . PRO A 1 89 ? 12.867 -3.113 -33.193 1.00 88.94 89 PRO A C 1
ATOM 675 O O . PRO A 1 89 ? 11.742 -3.424 -33.568 1.00 88.94 89 PRO A O 1
ATOM 678 N N . ILE A 1 90 ? 13.845 -4.018 -33.056 1.00 84.44 90 ILE A N 1
ATOM 679 C CA . ILE A 1 90 ? 13.641 -5.447 -33.333 1.00 84.44 90 ILE A CA 1
ATOM 680 C C . ILE A 1 90 ? 12.669 -6.101 -32.342 1.00 84.44 90 ILE A C 1
ATOM 682 O O . ILE A 1 90 ? 11.837 -6.901 -32.743 1.00 84.44 90 ILE A O 1
ATOM 686 N N . ASP A 1 91 ? 12.705 -5.741 -31.058 1.00 86.19 91 ASP A N 1
ATOM 687 C CA . ASP A 1 91 ? 11.773 -6.296 -30.071 1.00 86.19 91 ASP A CA 1
ATOM 688 C C . ASP A 1 91 ? 10.339 -5.795 -30.324 1.00 86.19 91 ASP A C 1
ATOM 690 O O . ASP A 1 91 ? 9.385 -6.548 -30.146 1.00 86.19 91 ASP A O 1
ATOM 694 N N . ILE A 1 92 ? 10.190 -4.554 -30.800 1.00 87.69 92 ILE A N 1
ATOM 695 C CA . ILE A 1 92 ? 8.900 -3.978 -31.207 1.00 87.69 92 ILE A CA 1
ATOM 696 C C . ILE A 1 92 ? 8.362 -4.696 -32.451 1.00 87.69 92 ILE A C 1
ATOM 698 O O . ILE A 1 92 ? 7.228 -5.167 -32.436 1.00 87.69 92 ILE A O 1
ATOM 702 N N . ALA A 1 93 ? 9.187 -4.849 -33.492 1.00 86.12 93 ALA A N 1
ATOM 703 C CA . ALA A 1 93 ? 8.805 -5.516 -34.740 1.00 86.12 93 ALA A CA 1
ATOM 704 C C . ALA A 1 93 ? 8.361 -6.974 -34.527 1.00 86.12 93 ALA A C 1
ATOM 706 O O . ALA A 1 93 ? 7.502 -7.480 -35.240 1.00 86.12 93 ALA A O 1
ATOM 707 N N . TYR A 1 94 ? 8.913 -7.638 -33.511 1.00 85.69 94 TYR A N 1
ATOM 708 C CA . TYR A 1 94 ? 8.579 -9.013 -33.140 1.00 85.69 94 TYR A CA 1
ATOM 709 C C . TYR A 1 94 ? 7.394 -9.139 -32.168 1.00 85.69 94 TYR A C 1
ATOM 711 O O . TYR A 1 94 ? 7.112 -10.240 -31.690 1.00 85.69 94 TYR A O 1
ATOM 719 N N . GLY A 1 95 ? 6.728 -8.035 -31.814 1.00 86.88 95 GLY A N 1
ATOM 720 C CA . GLY A 1 95 ? 5.639 -8.046 -30.833 1.00 86.88 95 GLY A CA 1
ATOM 721 C C . GLY A 1 95 ? 6.097 -8.446 -29.425 1.00 86.88 95 GLY A C 1
ATOM 722 O O . GLY A 1 95 ? 5.318 -8.965 -28.631 1.00 86.88 95 GLY A O 1
ATOM 723 N N . LYS A 1 96 ? 7.381 -8.243 -29.109 1.00 88.44 96 LYS A N 1
ATOM 724 C CA . LYS A 1 96 ? 7.991 -8.516 -27.796 1.00 88.44 96 LYS A CA 1
ATOM 725 C C . LYS A 1 96 ? 8.148 -7.254 -26.948 1.00 88.44 96 LYS A C 1
ATOM 727 O O . LYS A 1 96 ? 8.883 -7.272 -25.959 1.00 88.44 96 LYS A O 1
ATOM 732 N N . ALA A 1 97 ? 7.439 -6.189 -27.311 1.00 90.69 97 ALA A N 1
ATOM 733 C CA . ALA A 1 97 ? 7.357 -4.943 -26.567 1.00 90.69 97 ALA A CA 1
ATOM 734 C C . ALA A 1 97 ? 5.966 -4.772 -25.940 1.00 90.69 97 ALA A C 1
ATOM 736 O O . ALA A 1 97 ? 4.957 -5.085 -26.566 1.00 90.69 97 ALA A O 1
ATOM 737 N N . ILE A 1 98 ? 5.924 -4.248 -24.718 1.00 91.31 98 ILE A N 1
ATOM 738 C CA . ILE A 1 98 ? 4.708 -3.842 -24.014 1.00 91.31 98 ILE A CA 1
ATOM 739 C C . ILE A 1 98 ? 4.830 -2.373 -23.611 1.00 91.31 98 ILE A C 1
ATOM 741 O O . ILE A 1 98 ? 5.898 -1.920 -23.190 1.00 91.31 98 ILE A O 1
ATOM 745 N N . GLU A 1 99 ? 3.745 -1.619 -23.759 1.00 88.44 99 GLU A N 1
ATOM 746 C CA . GLU A 1 99 ? 3.685 -0.235 -23.297 1.00 88.44 99 GLU A CA 1
ATOM 747 C C . GLU A 1 99 ? 3.516 -0.195 -21.778 1.00 88.44 99 GLU A C 1
ATOM 749 O O . GLU A 1 99 ? 2.639 -0.847 -21.209 1.00 88.44 99 GLU A O 1
ATOM 754 N N . LYS A 1 100 ? 4.373 0.578 -21.112 1.00 83.25 100 LYS A N 1
ATOM 755 C CA . LYS A 1 100 ? 4.312 0.811 -19.673 1.00 83.25 100 LYS A CA 1
ATOM 756 C C . LYS A 1 100 ? 4.301 2.306 -19.390 1.00 83.25 100 LYS A C 1
ATOM 758 O O . LYS A 1 100 ? 5.119 3.057 -19.921 1.00 83.25 100 LYS A O 1
ATOM 763 N N . THR A 1 101 ? 3.383 2.729 -18.529 1.00 81.31 101 THR A N 1
ATOM 764 C CA . THR A 1 101 ? 3.247 4.123 -18.097 1.00 81.31 101 THR A CA 1
ATOM 765 C C . THR A 1 101 ? 4.027 4.357 -16.810 1.00 81.31 101 THR A C 1
ATOM 767 O O . THR A 1 101 ? 3.906 3.604 -15.846 1.00 81.31 101 THR A O 1
ATOM 770 N N . TYR A 1 102 ? 4.808 5.431 -16.791 1.00 79.69 102 TYR A N 1
ATOM 771 C CA . TYR A 1 102 ? 5.649 5.875 -15.689 1.00 79.69 102 TYR A CA 1
ATOM 772 C C . TYR A 1 102 ? 5.176 7.244 -15.201 1.00 79.69 102 TYR A C 1
ATOM 774 O O . TYR A 1 102 ? 4.815 8.104 -16.003 1.00 79.69 102 TYR A O 1
ATOM 782 N N . LEU A 1 103 ? 5.191 7.456 -13.887 1.00 79.50 103 LEU A N 1
ATOM 783 C CA . LEU A 1 103 ? 4.696 8.679 -13.255 1.00 79.50 103 LEU A CA 1
ATOM 784 C C . LEU A 1 103 ? 5.846 9.525 -12.719 1.00 79.50 103 LEU A C 1
ATOM 786 O O . LEU A 1 103 ? 6.768 8.996 -12.099 1.00 79.50 103 LEU A O 1
ATOM 790 N N . TYR A 1 104 ? 5.777 10.834 -12.950 1.00 77.44 104 TYR A N 1
ATOM 791 C CA . TYR A 1 104 ? 6.835 11.792 -12.657 1.00 77.44 104 TYR A CA 1
ATOM 792 C C . TYR A 1 104 ? 6.321 13.016 -11.902 1.00 77.44 104 TYR A C 1
ATOM 794 O O . TYR A 1 104 ? 5.277 13.572 -12.234 1.00 77.44 104 TYR A O 1
ATOM 802 N N . PHE A 1 105 ? 7.116 13.508 -10.956 1.00 78.62 105 PHE A N 1
ATOM 803 C CA . PHE A 1 105 ? 6.927 14.809 -10.318 1.00 78.62 105 PHE A CA 1
ATOM 804 C C . PHE A 1 105 ? 8.269 15.515 -10.136 1.00 78.62 105 PHE A C 1
ATOM 806 O O . PHE A 1 105 ? 9.224 14.910 -9.654 1.00 78.62 105 PHE A O 1
ATOM 813 N N . GLY A 1 106 ? 8.368 16.781 -10.555 1.00 73.31 106 GLY A N 1
ATOM 814 C CA . GLY A 1 106 ? 9.618 17.549 -10.455 1.00 73.31 106 GLY A CA 1
ATOM 815 C C . GLY A 1 106 ? 10.818 16.865 -11.129 1.00 73.31 106 GLY A C 1
ATOM 816 O O . GLY A 1 106 ? 11.936 16.961 -10.639 1.00 73.31 106 GLY A O 1
ATOM 817 N N . GLY A 1 107 ? 10.584 16.099 -12.203 1.00 71.88 107 GLY A N 1
ATOM 818 C CA . GLY A 1 107 ? 11.615 15.305 -12.888 1.00 71.88 107 GLY A CA 1
ATOM 819 C C . GLY A 1 107 ? 11.974 13.969 -12.218 1.00 71.88 107 GLY A C 1
ATOM 820 O O . GLY A 1 107 ? 12.728 13.191 -12.799 1.00 71.88 107 GLY A O 1
ATOM 821 N N . ARG A 1 108 ? 11.408 13.653 -11.047 1.00 71.88 108 ARG A N 1
ATOM 822 C CA . ARG A 1 108 ? 11.638 12.401 -10.313 1.00 71.88 108 ARG A CA 1
ATOM 823 C C . ARG A 1 108 ? 10.534 11.381 -10.590 1.00 71.88 108 ARG A C 1
ATOM 825 O O . ARG A 1 108 ? 9.358 11.730 -10.589 1.00 71.88 108 ARG A O 1
ATOM 832 N N . TYR A 1 109 ? 10.919 10.124 -10.804 1.00 73.81 109 TYR A N 1
ATOM 833 C CA . TYR A 1 109 ? 9.982 9.008 -10.955 1.00 73.81 109 TYR A CA 1
ATOM 834 C C . TYR A 1 109 ? 9.359 8.611 -9.608 1.00 73.81 109 TYR A C 1
ATOM 836 O O . TYR A 1 109 ? 10.040 8.627 -8.582 1.00 73.81 109 TYR A O 1
ATOM 844 N N . LEU A 1 110 ? 8.068 8.273 -9.631 1.00 71.75 110 LEU A N 1
ATOM 845 C CA . LEU A 1 110 ? 7.233 8.083 -8.441 1.00 71.75 110 LEU A CA 1
ATOM 846 C C . LEU A 1 110 ? 6.834 6.635 -8.148 1.00 71.75 110 LEU A C 1
ATOM 848 O O . LEU A 1 110 ? 6.256 6.380 -7.097 1.00 71.75 110 LEU A O 1
ATOM 852 N N . GLY A 1 111 ? 7.084 5.703 -9.066 1.00 66.75 111 GLY A N 1
ATOM 853 C CA . GLY A 1 111 ? 6.738 4.297 -8.859 1.00 66.75 111 GLY A CA 1
ATOM 854 C C . GLY A 1 111 ? 7.842 3.506 -8.160 1.00 66.75 111 GLY A C 1
ATOM 855 O O . GLY A 1 111 ? 8.952 3.992 -7.939 1.00 66.75 111 GLY A O 1
ATOM 856 N N . ASN A 1 112 ? 7.551 2.239 -7.879 1.00 56.06 112 ASN A N 1
ATOM 857 C CA . ASN A 1 112 ? 8.544 1.283 -7.403 1.00 56.06 112 ASN A CA 1
ATOM 858 C C . ASN A 1 112 ? 9.514 0.947 -8.560 1.00 56.06 112 ASN A C 1
ATOM 860 O O . ASN A 1 112 ? 9.105 0.401 -9.588 1.00 56.06 112 ASN A O 1
ATOM 864 N N . GLY A 1 113 ? 10.785 1.349 -8.445 1.00 60.84 113 GLY A N 1
ATOM 865 C CA . GLY A 1 113 ? 11.823 1.181 -9.477 1.00 60.84 113 GLY A CA 1
ATOM 866 C C . GLY A 1 113 ? 12.268 2.490 -10.139 1.00 60.84 113 GLY A C 1
ATOM 867 O O . GLY A 1 113 ? 12.056 3.571 -9.607 1.00 60.84 113 GLY A O 1
ATOM 868 N N . SER A 1 114 ? 12.914 2.408 -11.299 1.00 64.88 114 SER A N 1
ATOM 869 C CA . SER A 1 114 ? 13.243 3.555 -12.154 1.00 64.88 114 SER A CA 1
ATOM 870 C C . SER A 1 114 ? 12.772 3.274 -13.579 1.00 64.88 114 SER A C 1
ATOM 872 O O . SER A 1 114 ? 12.652 2.114 -13.985 1.00 64.88 114 SER A O 1
ATOM 874 N N . MET A 1 115 ? 12.475 4.325 -14.351 1.00 72.88 115 MET A N 1
ATOM 875 C CA . MET A 1 115 ? 12.253 4.143 -15.785 1.00 72.88 115 MET A CA 1
ATOM 876 C C . MET A 1 115 ? 13.515 3.514 -16.400 1.00 72.88 115 MET A C 1
ATOM 878 O O . MET A 1 115 ? 14.617 4.005 -16.135 1.00 72.88 115 MET A O 1
ATOM 882 N N . PRO A 1 116 ? 13.379 2.449 -17.207 1.00 82.25 116 PRO A N 1
ATOM 883 C CA . PRO A 1 116 ? 14.511 1.816 -17.857 1.00 82.25 116 PRO A CA 1
ATOM 884 C C . PRO A 1 116 ? 15.304 2.812 -18.696 1.00 82.25 116 PRO A C 1
ATOM 886 O O . PRO A 1 116 ? 14.742 3.533 -19.516 1.00 82.25 116 PRO A O 1
ATOM 889 N N . THR A 1 117 ? 16.620 2.817 -18.522 1.00 84.25 117 THR A N 1
ATOM 890 C CA . THR A 1 117 ? 17.553 3.602 -19.349 1.00 84.25 117 THR A CA 1
ATOM 891 C C . THR A 1 117 ? 18.381 2.726 -20.284 1.00 84.25 117 THR A C 1
ATOM 893 O O . THR A 1 117 ? 19.093 3.233 -21.145 1.00 84.25 117 THR A O 1
ATOM 896 N N . SER A 1 118 ? 18.296 1.403 -20.123 1.00 88.62 118 SER A N 1
ATOM 897 C CA . SER A 1 118 ? 19.064 0.431 -20.897 1.00 88.62 118 SER A CA 1
ATOM 898 C C . SER A 1 118 ? 18.155 -0.421 -21.769 1.00 88.62 118 SER A C 1
ATOM 900 O O . SER A 1 118 ? 17.025 -0.727 -21.391 1.00 88.62 118 SER A O 1
ATOM 902 N N . TYR A 1 119 ? 18.660 -0.811 -22.936 1.00 89.62 119 TYR A N 1
ATOM 903 C CA . TYR A 1 119 ? 17.931 -1.641 -23.887 1.00 89.62 119 TYR A CA 1
ATOM 904 C C . TYR A 1 119 ? 17.975 -3.126 -23.527 1.00 89.62 119 TYR A C 1
ATOM 906 O O . TYR A 1 119 ? 18.857 -3.584 -22.787 1.00 89.62 119 TYR A O 1
ATOM 914 N N . CYS A 1 120 ? 17.021 -3.880 -24.072 1.00 88.25 120 CYS A N 1
ATOM 915 C CA . CYS A 1 120 ? 16.969 -5.334 -23.964 1.00 88.25 120 CYS A CA 1
ATOM 916 C C . CYS A 1 120 ? 18.211 -5.992 -24.565 1.00 88.25 120 CYS A C 1
ATOM 918 O O . CYS A 1 120 ? 18.728 -5.569 -25.600 1.00 88.25 120 CYS A O 1
ATOM 920 N N . THR A 1 121 ? 18.694 -7.034 -23.895 1.00 87.12 121 THR A N 1
ATOM 921 C CA . THR A 1 121 ? 19.950 -7.714 -24.243 1.00 87.12 121 THR A CA 1
ATOM 922 C C . THR A 1 121 ? 19.733 -9.084 -24.856 1.00 87.12 121 THR A C 1
ATOM 924 O O . THR A 1 121 ? 20.649 -9.604 -25.484 1.00 87.12 121 THR A O 1
ATOM 927 N N . ILE A 1 122 ? 18.538 -9.663 -24.709 1.00 83.19 122 ILE A N 1
ATOM 928 C CA . ILE A 1 122 ? 18.223 -10.972 -25.283 1.00 83.19 122 ILE A CA 1
ATOM 929 C C . ILE A 1 122 ? 18.298 -10.858 -26.814 1.00 83.19 122 ILE A C 1
ATOM 931 O O . ILE A 1 122 ? 17.557 -10.060 -27.397 1.00 83.19 122 ILE A O 1
ATOM 935 N N . PRO A 1 123 ? 19.191 -11.598 -27.492 1.00 79.12 123 PRO A N 1
ATOM 936 C CA . PRO A 1 123 ? 19.251 -11.580 -28.945 1.00 79.12 123 PRO A CA 1
ATOM 937 C C . PRO A 1 123 ? 17.949 -12.150 -29.519 1.00 79.12 123 PRO A C 1
ATOM 939 O O . PRO A 1 123 ? 17.461 -13.190 -29.077 1.00 79.12 123 PRO A O 1
ATOM 942 N N . ARG A 1 124 ? 17.371 -11.451 -30.498 1.00 75.25 124 ARG A N 1
ATOM 943 C CA . ARG A 1 124 ? 16.237 -11.942 -31.285 1.00 75.25 124 ARG A CA 1
ATOM 944 C C . ARG A 1 124 ? 16.785 -12.340 -32.648 1.00 75.25 124 ARG A C 1
ATOM 946 O O . ARG A 1 124 ? 17.319 -11.492 -33.356 1.00 75.25 124 ARG A O 1
ATOM 953 N N . SER A 1 125 ? 16.726 -13.625 -32.976 1.00 64.56 125 SER A N 1
ATOM 954 C CA . SER A 1 125 ? 17.137 -14.132 -34.283 1.00 64.56 125 SER A CA 1
ATOM 955 C C . SER A 1 125 ? 15.917 -14.297 -35.179 1.00 64.56 125 SER A C 1
ATOM 957 O O . SER A 1 125 ? 15.020 -15.079 -34.868 1.00 64.56 125 SER A O 1
ATOM 959 N N . GLY A 1 126 ? 15.919 -13.577 -36.295 1.00 57.44 126 GLY A N 1
ATOM 960 C CA . GLY A 1 126 ? 14.964 -13.725 -37.383 1.00 57.44 126 GLY A CA 1
ATOM 961 C C . GLY A 1 126 ? 14.934 -12.476 -38.266 1.00 57.44 126 GLY A C 1
ATOM 962 O O . GLY A 1 126 ? 15.296 -11.379 -37.836 1.00 57.44 126 GLY A O 1
ATOM 963 N N . SER A 1 127 ? 14.504 -12.648 -39.512 1.00 53.09 127 SER A N 1
ATOM 964 C CA . SER A 1 127 ? 14.310 -11.579 -40.494 1.00 53.09 127 SER A CA 1
ATOM 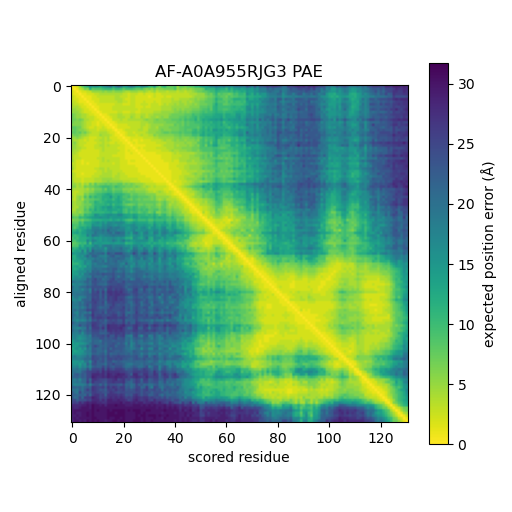965 C C . SER A 1 127 ? 13.360 -10.514 -39.942 1.00 53.09 127 SER A C 1
ATOM 967 O O . SER A 1 127 ? 12.322 -10.864 -39.383 1.00 53.09 127 SER A O 1
ATOM 969 N N . TYR A 1 128 ? 13.678 -9.225 -40.076 1.00 52.16 128 TYR A N 1
ATOM 970 C CA . TYR A 1 128 ? 12.687 -8.177 -39.817 1.00 52.16 128 TYR A CA 1
ATOM 971 C C . TYR A 1 128 ? 11.407 -8.514 -40.601 1.00 52.16 128 TYR A C 1
ATOM 973 O O . TYR A 1 128 ? 11.523 -8.798 -41.798 1.00 52.16 128 TYR A O 1
ATOM 981 N N . PRO A 1 129 ? 10.208 -8.525 -39.985 1.00 53.25 129 PRO A N 1
ATOM 982 C CA . PRO A 1 129 ? 8.999 -8.446 -40.785 1.00 53.25 129 PRO A CA 1
ATOM 983 C C . PRO A 1 129 ? 9.121 -7.147 -41.585 1.00 53.25 129 PRO A C 1
ATOM 985 O O . PRO A 1 129 ? 9.301 -6.075 -41.004 1.00 53.25 129 PRO A O 1
ATOM 988 N N . ASN A 1 130 ? 9.190 -7.280 -42.911 1.00 52.97 130 ASN A N 1
ATOM 989 C CA . ASN A 1 130 ? 9.293 -6.137 -43.809 1.00 52.97 130 ASN A CA 1
ATOM 990 C C . ASN A 1 130 ? 8.139 -5.159 -43.519 1.00 52.97 130 ASN A C 1
ATOM 992 O O . ASN A 1 130 ? 7.047 -5.629 -43.184 1.00 52.97 130 ASN A O 1
ATOM 996 N N . PRO A 1 131 ? 8.397 -3.841 -43.610 1.00 50.59 131 PRO A N 1
ATOM 997 C CA . PRO A 1 131 ? 7.396 -2.803 -43.376 1.00 50.59 131 PRO A CA 1
ATOM 998 C C . PRO A 1 131 ? 6.182 -2.920 -44.302 1.00 50.59 131 PRO A C 1
ATOM 1000 O O . PRO A 1 131 ? 6.341 -3.433 -45.436 1.00 50.59 131 PRO A O 1
#

Nearest PDB structures (foldseek):
  4xz7-assembly1_B  TM=3.982E-01  e=2.432E+00  Streptococcus suis
  4gu4-assembly1_A  TM=2.667E-01  e=2.766E+00  Mammalian orthoreovirus 1 Lang

InterPro domains:
  IPR012338 Beta-lactamase/transpeptidase-like [SSF56601] (1-63)